Protein AF-A0A5C9DVA0-F1 (afdb_monomer_lite)

pLDDT: mean 72.72, std 10.81, range [42.19, 86.06]

Secondary structure (DSSP, 8-state):
-PPPP--------HHHHHHHHHHTT-TTB-HHHHHHHHT-HHHHHHHHHHHHHHHHHHHHHHHHH---EEEEEEEETTTTEEEEEEEESS--HHHHHHHHHHHHHHHHHHHHHTT--HHHHHHHHHTEEEEEEEPP-

Structure (mmCIF, N/CA/C/O backbone):
data_AF-A0A5C9DVA0-F1
#
_entry.id   AF-A0A5C9DVA0-F1
#
loop_
_atom_site.group_PDB
_atom_site.id
_atom_site.type_symbol
_atom_site.label_atom_id
_atom_site.label_alt_id
_atom_site.label_comp_id
_atom_site.label_asym_id
_atom_site.label_entity_id
_atom_site.label_seq_id
_atom_site.pdbx_PDB_ins_code
_atom_site.Cartn_x
_atom_site.Cartn_y
_atom_site.Cartn_z
_atom_site.occupancy
_atom_site.B_iso_or_equiv
_atom_site.auth_seq_id
_atom_site.auth_comp_id
_atom_site.auth_asym_id
_atom_site.auth_atom_id
_atom_site.pdbx_PDB_model_num
ATOM 1 N N . MET A 1 1 ? -37.052 12.892 21.796 1.00 43.31 1 MET A N 1
ATOM 2 C CA . MET A 1 1 ? -35.646 13.343 21.850 1.00 43.31 1 MET A CA 1
ATOM 3 C C . MET A 1 1 ? -34.791 12.178 21.390 1.00 43.31 1 MET A C 1
ATOM 5 O O . MET A 1 1 ? -34.662 11.221 22.141 1.00 43.31 1 MET A O 1
ATOM 9 N N . HIS A 1 2 ? -34.312 12.195 20.146 1.00 43.16 2 HIS A N 1
ATOM 10 C CA . HIS A 1 2 ? -33.321 11.216 19.702 1.00 43.16 2 HIS A CA 1
ATOM 11 C C . HIS A 1 2 ? -31.979 11.621 20.319 1.00 43.16 2 HIS A C 1
ATOM 13 O O . HIS A 1 2 ? -31.519 12.738 20.091 1.00 43.16 2 HIS A O 1
ATOM 19 N N . ARG A 1 3 ? -31.412 10.757 21.171 1.00 45.38 3 ARG A N 1
ATOM 20 C CA . ARG A 1 3 ? -30.006 10.861 21.569 1.00 45.38 3 ARG A CA 1
ATOM 21 C C . ARG A 1 3 ? -29.194 10.614 20.305 1.00 45.38 3 ARG A C 1
ATOM 23 O O . ARG A 1 3 ? -29.310 9.540 19.726 1.00 45.38 3 ARG A O 1
ATOM 30 N N . PHE A 1 4 ? -28.442 11.615 19.871 1.00 45.81 4 PHE A N 1
ATOM 31 C CA . PHE A 1 4 ? -27.338 11.381 18.957 1.00 45.81 4 PHE A CA 1
ATOM 32 C C . PHE A 1 4 ? -26.302 10.581 19.747 1.00 45.81 4 PHE A C 1
ATOM 34 O O . PHE A 1 4 ? -25.868 11.031 20.807 1.00 45.81 4 PHE A O 1
ATOM 41 N N . GLU A 1 5 ? -26.010 9.361 19.303 1.00 48.84 5 GLU A N 1
ATOM 42 C CA . GLU A 1 5 ? -24.827 8.639 19.764 1.00 48.84 5 GLU A CA 1
ATOM 43 C C . GLU A 1 5 ? -23.612 9.478 19.357 1.00 48.84 5 GLU A C 1
ATOM 45 O O . GLU A 1 5 ? -23.440 9.800 18.180 1.00 48.84 5 GLU A O 1
ATOM 50 N N . GLU A 1 6 ? -22.832 9.918 20.346 1.00 45.88 6 GLU A N 1
ATOM 51 C CA . GLU A 1 6 ? -21.538 10.547 20.107 1.00 45.88 6 GLU A CA 1
ATOM 52 C C . GLU A 1 6 ? -20.664 9.526 19.380 1.00 45.88 6 GLU A C 1
ATOM 54 O O . GLU A 1 6 ? -20.374 8.450 19.903 1.00 45.88 6 GLU A O 1
ATOM 59 N N . VAL A 1 7 ? -20.296 9.845 18.139 1.00 42.19 7 VAL A N 1
ATOM 60 C CA . VAL A 1 7 ? -19.291 9.080 17.404 1.00 42.19 7 VAL A CA 1
ATOM 61 C C . VAL A 1 7 ? -17.990 9.224 18.198 1.00 42.19 7 VAL A C 1
ATOM 63 O O . VAL A 1 7 ? -17.582 10.363 18.432 1.00 42.19 7 VAL A O 1
ATOM 66 N N . PRO A 1 8 ? -17.360 8.128 18.656 1.00 45.03 8 PRO A N 1
ATOM 67 C CA . PRO A 1 8 ? -16.122 8.227 19.412 1.00 45.03 8 PRO A CA 1
ATOM 68 C C . PRO A 1 8 ? -15.069 8.938 18.560 1.00 45.03 8 PRO A C 1
ATOM 70 O O . PRO A 1 8 ? -14.837 8.558 17.409 1.00 45.03 8 PRO A O 1
ATOM 73 N N . GLU A 1 9 ? -14.452 9.982 19.117 1.00 45.19 9 GLU A N 1
ATOM 74 C CA . GLU A 1 9 ? -13.254 10.582 18.537 1.00 45.19 9 GLU A CA 1
ATOM 75 C C . GLU A 1 9 ? -12.194 9.482 18.454 1.00 45.19 9 GLU A C 1
ATOM 77 O O . GLU A 1 9 ? -11.780 8.910 19.462 1.00 45.19 9 GLU A O 1
ATOM 82 N N . VAL A 1 10 ? -11.822 9.109 17.232 1.00 51.94 10 VAL A N 1
ATOM 83 C CA . VAL A 1 10 ? -10.783 8.108 17.012 1.00 51.94 10 VAL A CA 1
ATOM 84 C C . VAL A 1 10 ? -9.457 8.770 17.375 1.00 51.94 10 VAL A C 1
ATOM 86 O O . VAL A 1 10 ? -8.989 9.632 16.634 1.00 51.94 10 VAL A O 1
ATOM 89 N N . GLU A 1 11 ? -8.866 8.398 18.513 1.00 50.25 11 GLU A N 1
ATOM 90 C CA . GLU A 1 11 ? -7.5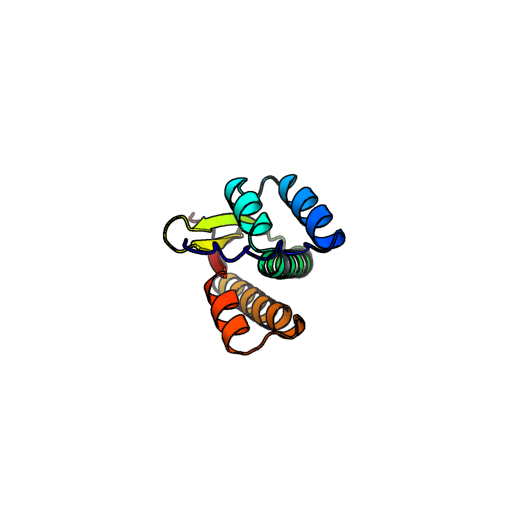03 8.805 18.870 1.00 50.25 11 GLU A CA 1
ATOM 91 C C . GLU A 1 11 ? -6.538 8.264 17.807 1.00 50.25 11 GLU A C 1
ATOM 93 O O . GLU A 1 11 ? -6.254 7.066 17.726 1.00 50.25 11 GLU A O 1
ATOM 98 N N . ILE A 1 12 ? -6.064 9.157 16.942 1.00 56.06 12 ILE A N 1
ATOM 99 C CA . ILE A 1 12 ? -4.965 8.878 16.024 1.00 56.06 12 ILE A CA 1
ATOM 100 C C . ILE A 1 12 ? -3.695 8.962 16.865 1.00 56.06 12 ILE A C 1
ATOM 102 O O . ILE A 1 12 ? -3.420 10.011 17.438 1.00 56.06 12 ILE A O 1
ATOM 106 N N . ALA A 1 13 ? -2.930 7.873 16.960 1.00 63.34 13 ALA A N 1
ATOM 107 C CA . ALA A 1 13 ? -1.629 7.922 17.620 1.00 63.34 13 ALA A CA 1
ATOM 108 C C . ALA A 1 13 ? -0.759 9.007 16.959 1.00 63.34 13 ALA A C 1
ATOM 110 O O . ALA A 1 13 ? -0.690 9.048 15.727 1.00 63.34 13 ALA A O 1
ATOM 111 N N . ASP A 1 14 ? -0.093 9.848 17.757 1.00 63.75 14 ASP A N 1
ATOM 112 C CA . ASP A 1 14 ? 0.689 11.004 17.277 1.00 63.75 14 ASP A CA 1
ATOM 113 C C . ASP A 1 14 ? 1.657 10.622 16.140 1.00 63.75 14 ASP A C 1
ATOM 115 O O . ASP A 1 14 ? 1.715 11.293 15.113 1.00 63.75 14 ASP A O 1
ATOM 119 N N . GLU A 1 15 ? 2.304 9.455 16.238 1.00 64.75 15 GLU A N 1
ATOM 120 C CA . GLU A 1 15 ? 3.210 8.930 15.205 1.00 64.75 15 GLU A CA 1
ATOM 121 C C . GLU A 1 15 ? 2.525 8.691 13.846 1.00 64.75 15 GLU A C 1
ATOM 123 O O . GLU A 1 15 ? 3.131 8.868 12.787 1.00 64.75 15 GLU A O 1
ATOM 128 N N . THR A 1 16 ? 1.251 8.289 13.848 1.00 67.50 16 THR A N 1
ATOM 129 C CA . THR A 1 16 ? 0.469 8.102 12.615 1.00 67.50 16 THR A CA 1
ATOM 130 C C . THR A 1 16 ? 0.069 9.449 12.026 1.00 67.50 16 THR A C 1
ATOM 132 O O . THR A 1 16 ? 0.126 9.611 10.810 1.00 67.50 16 THR A O 1
ATOM 135 N N . SER A 1 17 ? -0.283 10.424 12.870 1.00 70.38 17 SER A N 1
ATOM 136 C CA . SER A 1 17 ? -0.597 11.787 12.429 1.00 70.38 17 SER A CA 1
ATOM 137 C C . SER A 1 17 ? 0.610 12.440 11.756 1.00 70.38 17 SER A C 1
ATOM 139 O O . SER A 1 17 ? 0.508 12.868 10.605 1.00 70.38 17 SER A O 1
ATOM 141 N N . ASP A 1 18 ? 1.771 12.410 12.415 1.00 73.62 18 ASP A N 1
ATOM 142 C CA . ASP A 1 18 ? 3.029 12.939 11.877 1.00 73.62 18 ASP A CA 1
ATOM 143 C C . ASP A 1 18 ? 3.392 12.267 10.546 1.00 73.62 18 ASP A C 1
ATOM 145 O O . ASP A 1 18 ? 3.790 12.924 9.581 1.00 73.62 18 ASP A O 1
ATOM 149 N N . THR A 1 19 ? 3.188 10.950 10.446 1.00 72.12 19 THR A N 1
ATOM 150 C CA . THR A 1 19 ? 3.496 10.221 9.213 1.00 72.12 19 THR A CA 1
ATOM 151 C C . THR A 1 19 ? 2.499 10.524 8.086 1.00 72.12 19 THR A C 1
ATOM 153 O O . THR A 1 19 ? 2.898 10.592 6.925 1.00 72.12 19 THR A O 1
ATOM 156 N N . ILE A 1 20 ? 1.212 10.751 8.379 1.00 75.06 20 ILE A N 1
ATOM 157 C CA . ILE A 1 20 ? 0.234 11.207 7.371 1.00 75.06 20 ILE A CA 1
ATOM 158 C C . ILE A 1 20 ? 0.607 12.606 6.860 1.00 75.06 20 ILE A C 1
ATOM 160 O O . ILE A 1 20 ? 0.479 12.879 5.666 1.00 75.06 20 ILE A O 1
ATOM 164 N N . GLU A 1 21 ? 1.103 13.488 7.728 1.00 75.81 21 GLU A N 1
ATOM 165 C CA . GLU A 1 21 ? 1.619 14.794 7.311 1.00 75.81 21 GLU A CA 1
ATOM 166 C C . GLU A 1 21 ? 2.872 14.680 6.435 1.00 75.81 21 GLU A C 1
ATOM 168 O O . GLU A 1 21 ? 3.047 15.468 5.502 1.00 75.81 21 GLU A O 1
ATOM 173 N N . GLU A 1 22 ? 3.741 13.698 6.688 1.00 74.12 22 GLU A N 1
ATOM 174 C CA . GLU A 1 22 ? 4.849 13.379 5.785 1.00 74.12 22 GLU A CA 1
ATOM 175 C C . GLU A 1 22 ? 4.358 12.852 4.433 1.00 74.12 22 GLU A C 1
ATOM 177 O O . GLU A 1 22 ? 4.830 13.331 3.402 1.00 74.12 22 GLU A O 1
ATOM 182 N N . LEU A 1 23 ? 3.366 11.953 4.412 1.00 73.50 23 LEU A N 1
ATOM 183 C CA . LEU A 1 23 ? 2.733 11.494 3.170 1.00 73.50 23 LEU A CA 1
ATOM 184 C C . LEU A 1 23 ? 2.115 12.655 2.381 1.00 73.50 23 LEU A C 1
ATOM 186 O O . LEU A 1 23 ? 2.192 12.677 1.158 1.00 73.50 23 LEU A O 1
ATOM 190 N N . ALA A 1 24 ? 1.550 13.657 3.059 1.00 73.31 24 ALA A N 1
ATOM 191 C CA . ALA A 1 24 ? 0.981 14.838 2.410 1.00 73.31 24 ALA A CA 1
ATOM 192 C C . ALA A 1 24 ? 2.026 15.722 1.702 1.00 73.31 24 ALA A C 1
ATOM 194 O O . ALA A 1 24 ? 1.656 16.583 0.898 1.00 73.31 24 ALA A O 1
ATOM 195 N N . LYS A 1 25 ? 3.320 15.533 1.994 1.00 77.75 25 LYS A N 1
ATOM 196 C CA . LYS A 1 25 ? 4.429 16.193 1.287 1.00 77.75 25 LYS A CA 1
ATOM 197 C C . LYS A 1 25 ? 4.857 15.420 0.038 1.00 77.75 25 LYS A C 1
ATOM 199 O O . LYS A 1 25 ? 5.582 15.984 -0.782 1.00 77.75 25 LYS A O 1
ATOM 204 N N . ASP A 1 26 ? 4.430 14.168 -0.110 1.00 73.56 26 ASP A N 1
ATOM 205 C CA . ASP A 1 26 ? 4.752 13.335 -1.260 1.00 73.56 26 ASP A CA 1
ATOM 206 C C . ASP A 1 26 ? 3.847 13.690 -2.453 1.00 73.56 26 ASP A C 1
ATOM 208 O O . ASP A 1 26 ? 2.619 13.619 -2.380 1.00 73.56 26 ASP A O 1
ATOM 212 N N . SER A 1 27 ? 4.454 14.079 -3.579 1.00 65.88 27 SER A N 1
ATOM 213 C CA . SER A 1 27 ? 3.734 14.440 -4.808 1.00 65.88 27 SER A CA 1
ATOM 214 C C . SER A 1 27 ? 2.964 13.276 -5.435 1.00 65.88 27 SER A C 1
ATOM 216 O O . SER A 1 27 ? 2.119 13.503 -6.299 1.00 65.88 27 SER A O 1
ATOM 218 N N . HIS A 1 28 ? 3.258 12.048 -5.013 1.00 76.19 28 HIS A N 1
ATOM 219 C CA . HIS A 1 28 ? 2.669 10.814 -5.522 1.00 76.19 28 HIS A CA 1
ATOM 220 C C . HIS A 1 28 ? 1.374 10.421 -4.789 1.00 76.19 28 HIS A C 1
ATOM 222 O O . HIS A 1 28 ? 0.790 9.375 -5.078 1.00 76.19 28 HIS A O 1
ATOM 228 N N . ILE A 1 29 ? 0.901 11.242 -3.843 1.00 79.19 29 ILE A N 1
ATOM 229 C CA . ILE A 1 29 ? -0.311 10.977 -3.060 1.00 79.19 29 ILE A CA 1
ATOM 230 C C . ILE A 1 29 ? 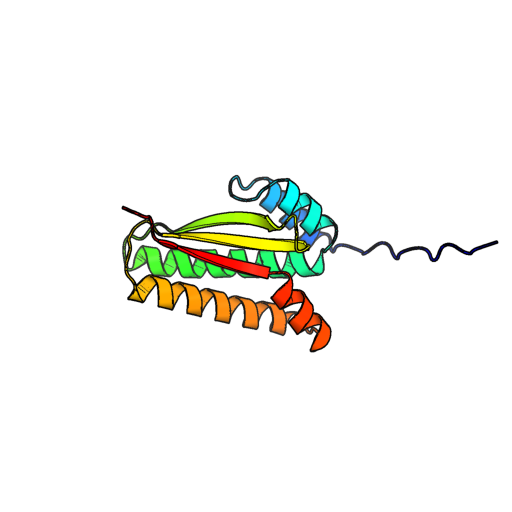-1.317 12.110 -3.257 1.00 79.19 29 ILE A C 1
ATOM 232 O O . ILE A 1 29 ? -1.044 13.277 -2.975 1.00 79.19 29 ILE A O 1
ATOM 236 N N . ALA A 1 30 ? -2.514 11.764 -3.734 1.00 79.56 30 ALA A N 1
ATOM 237 C CA . ALA A 1 30 ? -3.589 12.730 -3.920 1.00 79.56 30 ALA A CA 1
ATOM 238 C C . ALA A 1 30 ? -4.034 13.332 -2.575 1.00 79.56 30 ALA A C 1
ATOM 240 O O . ALA A 1 30 ? -4.145 12.634 -1.563 1.00 79.56 30 ALA A O 1
ATOM 241 N N . LYS A 1 31 ? -4.367 14.628 -2.558 1.00 78.31 31 LYS A N 1
ATOM 242 C CA . LYS A 1 31 ? -4.842 15.315 -1.340 1.00 78.31 31 LYS A CA 1
ATOM 243 C C . LYS A 1 31 ? -6.104 14.666 -0.780 1.00 78.31 31 LYS A C 1
ATOM 245 O O . LYS A 1 31 ? -6.289 14.593 0.431 1.00 78.31 31 LYS A O 1
ATOM 250 N N . GLU A 1 32 ? -6.959 14.182 -1.665 1.00 80.38 32 GLU A N 1
ATOM 251 C CA . GLU A 1 32 ? -8.179 13.462 -1.346 1.00 80.38 32 GLU A CA 1
ATOM 252 C C . GLU A 1 32 ? -7.872 12.117 -0.667 1.00 80.38 32 GLU A C 1
ATOM 254 O O . GLU A 1 32 ? -8.577 11.742 0.270 1.00 80.38 32 GLU A O 1
ATOM 259 N N . ALA A 1 33 ? -6.784 11.433 -1.055 1.00 80.25 33 ALA A N 1
ATOM 260 C CA . ALA A 1 33 ? -6.321 10.227 -0.365 1.00 80.25 33 ALA A CA 1
ATOM 261 C C . ALA A 1 33 ? -5.872 10.560 1.065 1.00 80.25 33 ALA A C 1
ATOM 263 O O . ALA A 1 33 ? -6.276 9.875 2.000 1.00 80.25 33 ALA A O 1
ATOM 264 N N . ILE A 1 34 ? -5.125 11.654 1.267 1.00 80.75 34 ILE A N 1
ATOM 265 C CA . ILE A 1 34 ? -4.728 12.121 2.609 1.00 80.75 34 ILE A CA 1
ATOM 266 C C . ILE A 1 34 ? -5.957 12.401 3.485 1.00 80.75 34 ILE A C 1
ATOM 268 O O . ILE A 1 34 ? -6.030 11.923 4.615 1.00 80.75 34 ILE A O 1
ATOM 272 N N . GLN A 1 35 ? -6.952 13.126 2.967 1.00 81.31 35 GLN A N 1
ATOM 273 C CA . GLN A 1 35 ? -8.183 13.427 3.713 1.00 81.31 35 GLN A CA 1
ATOM 274 C C . GLN A 1 35 ? -8.971 12.168 4.079 1.00 81.31 35 GLN A C 1
ATOM 276 O O . GLN A 1 35 ? -9.570 12.089 5.153 1.00 81.31 35 GLN A O 1
ATOM 281 N N . TYR A 1 36 ? -8.998 11.187 3.182 1.00 82.06 36 TYR A N 1
ATOM 282 C CA . TYR A 1 36 ? -9.633 9.904 3.438 1.00 82.06 36 TYR A CA 1
ATOM 283 C C . TYR A 1 36 ? -8.869 9.111 4.517 1.00 82.06 36 TYR A C 1
ATOM 285 O O . TYR A 1 36 ? -9.482 8.591 5.450 1.00 82.06 36 TYR A O 1
ATOM 293 N N . LEU A 1 37 ? -7.535 9.096 4.458 1.00 81.19 37 LEU A N 1
ATOM 294 C CA . LEU A 1 37 ? -6.663 8.431 5.432 1.00 81.19 37 LEU A CA 1
ATOM 295 C C . LEU A 1 37 ? -6.756 9.036 6.836 1.00 81.19 37 LEU A C 1
ATOM 297 O O . LEU A 1 37 ? -6.779 8.294 7.814 1.00 81.19 37 LEU A O 1
ATOM 301 N N . GLN A 1 38 ? -6.902 10.358 6.947 1.00 81.31 38 GLN A N 1
ATOM 302 C CA . GLN A 1 38 ? -7.134 11.035 8.230 1.00 81.31 38 GLN A CA 1
ATOM 303 C C . GLN A 1 38 ? -8.409 10.545 8.933 1.00 81.31 38 GLN A C 1
ATOM 305 O O . GLN A 1 38 ? -8.465 10.507 10.157 1.00 81.31 38 GLN A O 1
ATOM 310 N N . LYS A 1 39 ? -9.430 10.131 8.171 1.00 81.50 39 LYS A N 1
ATOM 311 C CA . LYS A 1 39 ? -10.679 9.576 8.720 1.00 81.50 39 LYS A CA 1
ATOM 312 C C . LYS A 1 39 ? -10.573 8.088 9.066 1.00 81.50 39 LYS A C 1
ATOM 314 O O . LYS A 1 39 ? -11.462 7.558 9.727 1.00 81.50 39 LYS A O 1
ATOM 319 N N . ARG A 1 40 ? -9.524 7.400 8.601 1.00 77.88 40 ARG A N 1
ATOM 320 C CA . ARG A 1 40 ? -9.298 5.957 8.785 1.00 77.88 40 ARG A CA 1
ATOM 321 C C . ARG A 1 40 ? -7.854 5.702 9.248 1.00 77.88 40 ARG A C 1
ATOM 323 O O . ARG A 1 40 ? -7.061 5.137 8.497 1.00 77.88 40 ARG A O 1
ATOM 330 N N . PRO A 1 41 ? -7.493 6.069 10.490 1.00 75.69 41 PRO A N 1
ATOM 331 C CA . PRO A 1 41 ? -6.102 6.055 10.955 1.00 75.69 41 PRO A CA 1
ATOM 332 C C . PRO A 1 41 ? -5.464 4.661 10.973 1.00 75.69 41 PRO A C 1
ATOM 334 O O . PRO A 1 41 ? -4.286 4.528 10.659 1.00 75.69 41 PRO A O 1
ATOM 337 N N . LYS A 1 42 ? -6.235 3.600 11.252 1.00 77.00 42 LYS A N 1
ATOM 338 C CA . LYS A 1 42 ? -5.740 2.216 11.136 1.00 77.00 42 LYS A CA 1
ATOM 339 C C . LYS A 1 42 ? -5.349 1.861 9.699 1.00 77.00 42 LYS A C 1
ATOM 341 O O . LYS A 1 42 ? -4.281 1.307 9.461 1.00 77.00 42 LYS A O 1
ATOM 346 N N . LEU A 1 43 ? -6.199 2.219 8.735 1.00 79.44 43 LEU A N 1
ATOM 347 C CA . LEU A 1 43 ? -5.925 2.014 7.313 1.00 79.44 43 LEU A CA 1
ATOM 348 C C . LEU A 1 43 ? -4.714 2.842 6.865 1.00 79.44 43 LEU A C 1
ATOM 350 O O . LEU A 1 43 ? -3.901 2.365 6.080 1.00 79.44 43 LEU A O 1
ATOM 354 N N . ALA A 1 44 ? -4.557 4.050 7.412 1.00 79.94 44 ALA A N 1
ATOM 355 C CA . ALA A 1 44 ? -3.375 4.871 7.189 1.00 79.94 44 ALA A CA 1
ATOM 356 C C . ALA A 1 44 ? -2.100 4.208 7.701 1.00 79.94 44 ALA A C 1
ATOM 358 O O . ALA A 1 44 ? -1.143 4.109 6.940 1.00 79.94 44 ALA A O 1
ATOM 359 N N . ALA A 1 45 ? -2.094 3.692 8.931 1.00 80.19 45 ALA A N 1
ATOM 360 C CA . ALA A 1 45 ? -0.943 2.979 9.480 1.00 80.19 45 ALA A CA 1
ATOM 361 C C . ALA A 1 45 ? -0.534 1.779 8.600 1.00 80.19 45 ALA A C 1
ATOM 363 O O . ALA A 1 45 ? 0.647 1.601 8.301 1.00 80.19 45 ALA A O 1
ATOM 364 N N . ILE A 1 46 ? -1.514 1.012 8.112 1.00 82.75 46 ILE A N 1
ATOM 365 C CA . ILE A 1 46 ? -1.297 -0.125 7.203 1.00 82.75 46 ILE A CA 1
ATOM 366 C C . ILE A 1 46 ? -0.719 0.328 5.865 1.00 82.75 46 ILE A C 1
ATOM 368 O O . ILE A 1 46 ? 0.276 -0.227 5.400 1.00 82.75 46 ILE A O 1
ATOM 372 N N . LEU A 1 47 ? -1.315 1.345 5.242 1.00 81.88 47 LEU A N 1
ATOM 373 C CA . LEU A 1 47 ? -0.827 1.874 3.973 1.00 81.88 47 LEU A CA 1
ATOM 374 C C . LEU A 1 47 ? 0.604 2.405 4.113 1.00 81.88 47 LEU A C 1
ATOM 376 O O . LEU A 1 47 ? 1.448 2.124 3.268 1.00 81.88 47 LEU A O 1
ATOM 380 N N . ILE A 1 48 ? 0.891 3.138 5.187 1.00 80.50 48 ILE A N 1
ATOM 381 C CA . ILE A 1 48 ? 2.217 3.685 5.483 1.00 80.50 48 ILE A CA 1
ATOM 382 C C . ILE A 1 48 ? 3.259 2.570 5.576 1.00 80.50 48 ILE A C 1
ATOM 384 O O . ILE A 1 48 ? 4.317 2.669 4.950 1.00 80.50 48 ILE A O 1
ATOM 388 N N . ASP A 1 49 ? 2.989 1.517 6.350 1.00 84.00 49 ASP A N 1
ATOM 389 C CA . ASP A 1 49 ? 3.940 0.413 6.503 1.00 84.00 49 ASP A CA 1
ATOM 390 C C . ASP A 1 49 ? 4.120 -0.345 5.178 1.00 84.00 49 ASP A C 1
ATOM 392 O O . ASP A 1 49 ? 5.249 -0.628 4.767 1.00 84.00 49 ASP A O 1
ATOM 396 N N . LEU A 1 50 ? 3.030 -0.557 4.429 1.00 84.19 50 LEU A N 1
ATOM 397 C CA . LEU A 1 50 ? 3.101 -1.127 3.086 1.00 84.19 50 LEU A CA 1
ATOM 398 C C . LEU A 1 50 ? 4.007 -0.303 2.164 1.00 84.19 50 LEU A C 1
ATOM 400 O O . LEU A 1 50 ? 4.869 -0.879 1.503 1.00 84.19 50 LEU A O 1
ATOM 404 N N . LEU A 1 51 ? 3.850 1.023 2.121 1.00 79.19 51 LEU A N 1
ATOM 405 C CA . LEU A 1 51 ? 4.661 1.902 1.273 1.00 79.19 51 LEU A CA 1
ATOM 406 C C . LEU A 1 51 ? 6.135 1.882 1.681 1.00 79.19 51 LEU A C 1
ATOM 408 O O . LEU A 1 51 ? 7.004 1.759 0.817 1.00 79.19 51 LEU A O 1
ATOM 412 N N . LYS A 1 52 ? 6.431 1.924 2.987 1.00 82.00 52 LYS A N 1
ATOM 413 C CA . LYS A 1 52 ? 7.806 1.840 3.507 1.00 82.00 52 LYS A CA 1
ATOM 414 C C . LYS A 1 52 ? 8.481 0.527 3.104 1.00 82.00 52 LYS A C 1
ATOM 416 O O . LYS A 1 52 ? 9.641 0.536 2.687 1.00 82.00 52 LYS A O 1
ATOM 421 N N . ARG A 1 53 ? 7.777 -0.605 3.209 1.00 85.38 53 ARG A N 1
ATOM 422 C CA . ARG A 1 53 ? 8.308 -1.918 2.798 1.00 85.38 53 ARG A CA 1
ATOM 423 C C . ARG A 1 53 ? 8.435 -2.025 1.284 1.00 85.38 53 ARG A C 1
ATOM 425 O O . ARG A 1 53 ? 9.470 -2.466 0.794 1.00 85.38 53 ARG A O 1
ATOM 432 N N . LEU A 1 54 ? 7.436 -1.553 0.545 1.00 79.88 54 LEU A N 1
ATOM 433 C CA . LEU A 1 54 ? 7.453 -1.557 -0.912 1.00 79.88 54 LEU A CA 1
ATOM 434 C C . LEU A 1 54 ? 8.615 -0.724 -1.464 1.00 79.88 54 LEU A C 1
ATOM 436 O O . LEU A 1 54 ? 9.302 -1.172 -2.375 1.00 79.88 54 LEU A O 1
ATOM 440 N N . GLN A 1 55 ? 8.891 0.445 -0.883 1.00 77.44 55 GLN A N 1
ATOM 441 C CA . GLN A 1 55 ? 10.027 1.280 -1.268 1.00 77.44 55 GLN A CA 1
ATOM 442 C C . GLN A 1 55 ? 11.367 0.552 -1.077 1.00 77.44 55 GLN A C 1
ATOM 444 O O . GLN A 1 55 ? 12.245 0.662 -1.933 1.00 77.44 55 GLN A O 1
ATOM 449 N N . ARG A 1 56 ? 11.523 -0.221 0.007 1.00 82.88 56 ARG A N 1
ATOM 450 C CA . ARG A 1 56 ? 12.722 -1.045 0.241 1.00 82.88 56 ARG A CA 1
ATOM 451 C C . ARG A 1 56 ? 12.851 -2.160 -0.794 1.00 82.88 56 ARG A C 1
ATOM 453 O O . ARG A 1 56 ? 13.913 -2.303 -1.387 1.00 82.88 56 ARG A O 1
ATOM 460 N N . GLU A 1 57 ? 11.776 -2.900 -1.056 1.00 80.12 57 GLU A N 1
ATOM 461 C CA . GLU A 1 57 ? 11.771 -3.961 -2.075 1.00 80.12 57 GLU A CA 1
ATOM 462 C C . GLU A 1 57 ? 12.077 -3.407 -3.474 1.00 80.12 57 GLU A C 1
ATOM 464 O O . GLU A 1 57 ? 12.876 -3.969 -4.219 1.00 80.12 57 GLU A O 1
ATOM 469 N N . ILE A 1 58 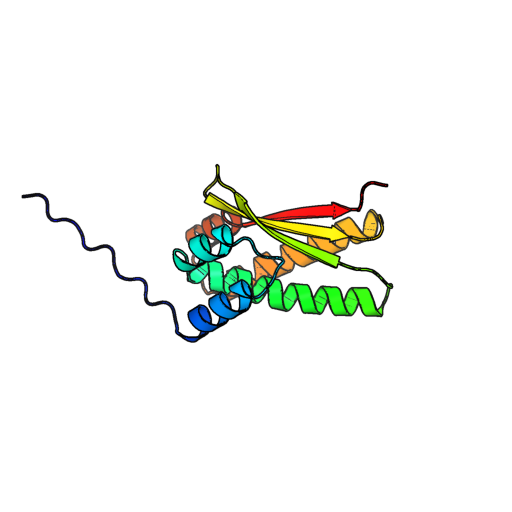? 11.504 -2.251 -3.818 1.00 73.00 58 ILE A N 1
ATOM 470 C CA . ILE A 1 58 ? 11.792 -1.544 -5.069 1.00 73.00 58 ILE A CA 1
ATOM 471 C C . ILE A 1 58 ? 13.267 -1.142 -5.149 1.00 73.00 58 ILE A C 1
ATOM 473 O O . ILE A 1 58 ? 13.875 -1.298 -6.206 1.00 73.00 58 ILE A O 1
ATOM 477 N N . GLN A 1 59 ? 13.857 -0.620 -4.069 1.00 74.06 59 GLN A N 1
ATOM 478 C CA . GLN A 1 59 ? 15.281 -0.267 -4.047 1.00 74.06 59 GLN A CA 1
ATOM 479 C C . GLN A 1 59 ? 16.158 -1.486 -4.323 1.00 74.06 59 GLN A C 1
ATOM 481 O O . GLN A 1 59 ? 17.029 -1.410 -5.188 1.00 74.06 59 GLN A O 1
ATOM 486 N N . VAL A 1 60 ? 15.868 -2.614 -3.670 1.00 78.38 60 VAL A N 1
ATOM 487 C CA . VAL A 1 60 ? 16.559 -3.885 -3.914 1.00 78.38 60 VAL A CA 1
ATOM 488 C C . VAL A 1 60 ? 16.432 -4.270 -5.391 1.00 78.38 60 VAL A C 1
ATOM 490 O O . VAL A 1 60 ? 17.437 -4.476 -6.064 1.00 78.38 60 VAL A O 1
ATOM 493 N N . LEU A 1 61 ? 15.221 -4.280 -5.954 1.00 68.00 61 LEU A N 1
ATOM 494 C CA . LEU A 1 61 ? 15.007 -4.597 -7.372 1.00 68.00 61 LEU A CA 1
ATOM 495 C C . LEU A 1 61 ? 15.752 -3.634 -8.320 1.00 68.00 61 LEU A C 1
ATOM 497 O O . LEU A 1 61 ? 16.330 -4.068 -9.322 1.00 68.00 61 LEU A O 1
ATOM 501 N N . ASN A 1 62 ? 15.793 -2.338 -8.006 1.00 67.31 62 ASN A N 1
ATOM 502 C CA . ASN A 1 62 ? 16.490 -1.332 -8.810 1.00 67.31 62 ASN A CA 1
ATOM 503 C C . ASN A 1 62 ? 18.009 -1.537 -8.809 1.00 67.31 62 ASN A C 1
ATOM 505 O O . ASN A 1 62 ? 18.623 -1.414 -9.873 1.00 67.31 62 ASN A O 1
ATOM 509 N N . GLU A 1 63 ? 18.600 -1.892 -7.663 1.00 68.25 63 GLU A N 1
ATOM 510 C CA . GLU A 1 63 ? 20.028 -2.224 -7.547 1.00 68.25 63 GLU A CA 1
ATOM 511 C C . GLU A 1 63 ? 20.418 -3.393 -8.457 1.00 68.25 63 GLU A C 1
ATOM 513 O O . GLU A 1 63 ? 21.490 -3.378 -9.063 1.00 68.25 63 GLU A O 1
ATOM 518 N N . TYR A 1 64 ? 19.529 -4.376 -8.616 1.00 60.91 64 TYR A N 1
ATOM 519 C CA . TYR A 1 64 ? 19.801 -5.548 -9.446 1.00 60.91 64 TYR A CA 1
ATOM 520 C C . TYR A 1 64 ? 19.510 -5.350 -10.933 1.00 60.91 64 TYR A C 1
ATOM 522 O O . TYR A 1 64 ? 20.001 -6.135 -11.746 1.00 60.91 64 TYR A O 1
ATOM 530 N N . SER A 1 65 ? 18.695 -4.360 -11.322 1.00 61.06 65 SER A N 1
ATOM 531 C CA . SER A 1 65 ? 18.118 -4.406 -12.670 1.00 61.06 65 SER A CA 1
ATOM 532 C C . SER A 1 65 ? 17.756 -3.083 -13.363 1.00 61.06 65 SER A C 1
ATOM 534 O O . SER A 1 65 ? 17.168 -3.107 -14.446 1.00 61.06 65 SER A O 1
ATOM 536 N N . HIS A 1 66 ? 18.210 -1.933 -12.844 1.00 66.75 66 HIS A N 1
ATOM 537 C CA . HIS A 1 66 ? 18.021 -0.606 -13.468 1.00 66.75 66 HIS A CA 1
ATOM 538 C C . HIS A 1 66 ? 16.552 -0.280 -13.812 1.00 66.75 66 HIS A C 1
ATOM 540 O O . HIS A 1 66 ? 16.267 0.401 -14.806 1.00 66.75 66 HIS A O 1
ATOM 546 N N . TYR A 1 67 ? 15.611 -0.786 -13.017 1.00 64.00 67 TYR A N 1
ATOM 547 C CA . TYR A 1 67 ? 14.211 -0.403 -13.132 1.00 64.00 67 TYR A CA 1
ATOM 548 C C . TYR A 1 67 ? 13.973 0.949 -12.454 1.00 64.00 67 TYR A C 1
ATOM 550 O O . TYR A 1 67 ? 14.764 1.423 -11.639 1.00 64.00 67 TYR A O 1
ATOM 558 N N . HIS A 1 68 ? 12.900 1.610 -12.863 1.00 64.94 68 HIS A N 1
ATOM 559 C CA . HIS A 1 68 ? 12.337 2.735 -12.142 1.00 64.94 68 HIS A CA 1
ATOM 560 C C . HIS A 1 68 ? 10.883 2.379 -11.882 1.00 64.94 68 HIS A C 1
ATOM 562 O O . HIS A 1 68 ? 10.141 2.072 -12.822 1.00 64.94 68 HIS A O 1
ATOM 568 N N . VAL A 1 69 ? 10.541 2.340 -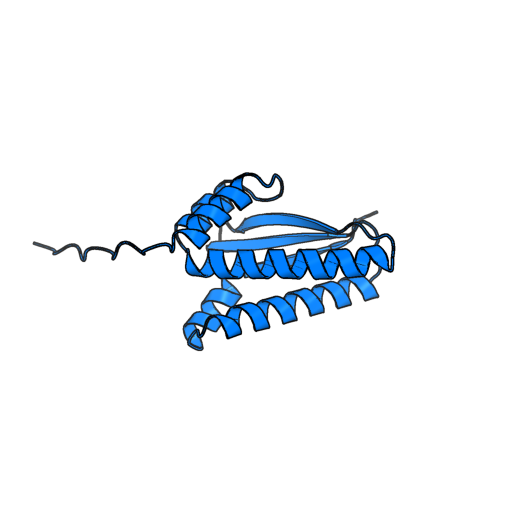10.600 1.00 66.31 69 VAL A N 1
ATOM 569 C CA . VAL A 1 69 ? 9.195 2.068 -10.125 1.00 66.31 69 VAL A CA 1
ATOM 570 C C . VAL A 1 69 ? 8.681 3.366 -9.543 1.00 66.31 69 VAL A C 1
ATOM 572 O O . VAL A 1 69 ? 9.253 3.880 -8.583 1.00 66.31 69 VAL A O 1
ATOM 575 N N . ASP A 1 70 ? 7.639 3.884 -10.166 1.00 72.75 70 ASP A N 1
ATOM 576 C CA . ASP A 1 70 ? 6.900 5.040 -9.686 1.00 72.75 70 ASP A CA 1
ATOM 577 C C . ASP A 1 70 ? 5.544 4.563 -9.152 1.00 72.75 70 ASP A C 1
ATOM 579 O O . ASP A 1 70 ? 5.082 3.474 -9.510 1.00 72.75 70 ASP A O 1
ATOM 583 N N . TYR A 1 71 ? 4.899 5.329 -8.282 1.00 76.50 71 TYR A N 1
ATOM 584 C CA . TYR A 1 71 ? 3.568 4.990 -7.795 1.00 76.50 71 TYR A CA 1
ATOM 585 C C . TYR A 1 71 ? 2.677 6.222 -7.664 1.00 76.50 71 TYR A C 1
ATOM 587 O O . TYR A 1 71 ? 3.141 7.350 -7.650 1.00 76.50 71 TYR A O 1
ATOM 595 N N . LEU A 1 72 ? 1.368 6.003 -7.631 1.00 80.06 72 LEU A N 1
ATOM 596 C CA . LEU A 1 72 ? 0.352 7.030 -7.458 1.00 80.06 72 LEU A CA 1
ATOM 597 C C . LEU A 1 72 ? -0.744 6.474 -6.559 1.00 80.06 72 LEU A C 1
ATOM 599 O O . LEU A 1 72 ? -1.257 5.385 -6.815 1.00 80.06 72 LEU A O 1
ATOM 603 N N . ILE A 1 73 ? -1.100 7.221 -5.521 1.00 81.06 73 ILE A N 1
ATOM 604 C CA . ILE A 1 73 ? -2.135 6.837 -4.565 1.00 81.06 73 ILE A CA 1
ATOM 605 C C . ILE A 1 73 ? -3.317 7.781 -4.706 1.00 81.06 73 ILE A C 1
ATOM 607 O O . ILE A 1 73 ? -3.193 8.988 -4.494 1.00 81.06 73 ILE A O 1
ATOM 611 N N . GLU A 1 74 ? -4.470 7.216 -5.040 1.00 82.25 74 GLU A N 1
ATOM 612 C CA . GLU A 1 74 ? -5.708 7.957 -5.264 1.00 82.25 74 GLU A CA 1
ATOM 613 C C . GLU A 1 74 ? -6.861 7.265 -4.539 1.00 82.25 74 GLU A C 1
ATOM 615 O O . GLU A 1 74 ? -6.885 6.034 -4.470 1.00 82.25 74 GLU A O 1
ATOM 620 N N . PRO A 1 75 ? -7.828 8.018 -3.994 1.00 79.75 75 PRO A N 1
ATOM 621 C CA . PRO A 1 75 ? -9.053 7.407 -3.517 1.00 79.75 75 PRO A CA 1
ATOM 622 C C . PRO A 1 75 ? -9.900 6.960 -4.712 1.00 79.75 75 PRO A C 1
ATOM 624 O O . PRO A 1 75 ? -10.020 7.679 -5.708 1.00 79.75 75 PRO A O 1
ATOM 627 N N . ASP A 1 76 ? -10.531 5.799 -4.592 1.00 80.12 76 ASP A N 1
ATOM 628 C CA . ASP A 1 76 ? -11.649 5.440 -5.448 1.00 80.12 76 ASP A CA 1
ATOM 629 C C . ASP A 1 76 ? -12.900 6.169 -4.942 1.00 80.12 76 ASP A C 1
ATOM 631 O O . ASP A 1 76 ? -13.421 5.895 -3.855 1.00 80.12 76 ASP A O 1
ATOM 635 N N . SER A 1 77 ? -13.359 7.139 -5.732 1.00 65.25 77 SER A N 1
ATOM 636 C CA . SER A 1 77 ? -14.526 7.960 -5.415 1.00 65.25 77 SER A CA 1
ATOM 637 C C . SER A 1 77 ? -15.848 7.187 -5.414 1.00 65.25 77 SER A C 1
ATOM 639 O O . SER A 1 77 ? -16.827 7.697 -4.873 1.00 65.25 77 SER A O 1
ATOM 641 N N . GLU A 1 78 ? -15.902 6.001 -6.024 1.00 70.94 78 GLU A N 1
ATOM 642 C CA . GLU A 1 78 ? -17.113 5.182 -6.130 1.00 70.94 78 GLU A CA 1
ATOM 643 C C . GLU A 1 78 ? -17.174 4.091 -5.051 1.00 70.94 78 GLU A C 1
ATOM 645 O O . GLU A 1 78 ? -18.267 3.753 -4.592 1.00 70.94 78 GLU A O 1
ATOM 650 N N . CYS A 1 79 ? -16.020 3.572 -4.621 1.00 62.03 79 CYS A N 1
ATOM 651 C CA . CYS A 1 79 ? -15.944 2.378 -3.769 1.00 62.03 79 CYS A CA 1
ATOM 652 C C . CYS A 1 79 ? -15.434 2.616 -2.337 1.00 62.03 79 CYS A C 1
ATOM 654 O O . CYS A 1 79 ? -15.335 1.663 -1.572 1.00 62.03 79 CYS A O 1
ATOM 656 N N . GLU A 1 80 ? -15.148 3.861 -1.937 1.00 69.94 80 GLU A N 1
ATOM 657 C CA . GLU A 1 80 ? -14.481 4.158 -0.656 1.00 69.94 80 GLU A CA 1
ATOM 658 C C . GLU A 1 80 ? -13.176 3.358 -0.476 1.00 69.94 80 GLU A C 1
ATOM 660 O O . GLU A 1 80 ? -12.866 2.904 0.626 1.00 69.94 80 GLU A O 1
ATOM 665 N N . GLU A 1 81 ? -12.407 3.177 -1.548 1.00 80.25 81 GLU A N 1
ATOM 666 C CA . GLU A 1 81 ? -11.140 2.440 -1.541 1.00 80.25 81 GLU A CA 1
ATOM 667 C C . GLU A 1 81 ? -9.956 3.398 -1.708 1.00 80.25 81 GLU A C 1
ATOM 669 O O . GLU A 1 81 ? -10.107 4.536 -2.153 1.00 80.25 81 GLU A O 1
ATOM 674 N N . ILE A 1 82 ? -8.753 2.937 -1.379 1.00 81.06 82 ILE A N 1
ATOM 675 C CA . ILE A 1 82 ? -7.508 3.560 -1.830 1.00 81.06 82 ILE A CA 1
ATOM 676 C C . ILE A 1 82 ? -6.900 2.681 -2.903 1.00 81.06 82 ILE A C 1
ATOM 678 O O . ILE A 1 82 ? -6.638 1.502 -2.670 1.00 81.06 82 ILE A O 1
ATOM 682 N N . ILE A 1 83 ? -6.613 3.274 -4.056 1.00 80.81 83 ILE A N 1
ATOM 683 C CA . ILE A 1 83 ? -5.931 2.608 -5.154 1.00 80.81 83 ILE A CA 1
ATOM 684 C C . ILE A 1 83 ? -4.466 3.027 -5.165 1.00 80.81 83 ILE A C 1
ATOM 686 O O . ILE A 1 83 ? -4.140 4.201 -5.330 1.00 80.81 83 ILE A O 1
ATOM 690 N N . ILE A 1 84 ? -3.579 2.039 -5.070 1.00 81.25 84 ILE A N 1
ATOM 691 C CA . ILE A 1 84 ? -2.141 2.192 -5.288 1.00 81.25 84 ILE A CA 1
ATOM 692 C C . ILE A 1 84 ? -1.839 1.768 -6.725 1.00 81.25 84 ILE A C 1
ATOM 694 O O . ILE A 1 84 ? -1.864 0.581 -7.067 1.00 81.25 84 ILE A O 1
ATOM 698 N N . LYS A 1 85 ? -1.565 2.744 -7.584 1.00 79.88 85 LYS A N 1
ATOM 699 C CA . LYS A 1 85 ? -1.113 2.534 -8.960 1.00 79.88 85 LYS A CA 1
ATOM 700 C C . LYS A 1 85 ? 0.404 2.489 -8.972 1.00 79.88 85 LYS A C 1
ATOM 702 O O . LYS A 1 85 ? 1.031 3.394 -8.450 1.00 79.88 85 LYS A O 1
ATOM 707 N N . ILE A 1 86 ? 0.995 1.462 -9.562 1.00 78.31 86 ILE A N 1
ATOM 708 C CA . ILE A 1 86 ? 2.450 1.290 -9.633 1.00 78.31 86 ILE A CA 1
ATOM 709 C C . ILE A 1 86 ? 2.850 1.230 -11.098 1.00 78.31 86 ILE A C 1
ATOM 711 O O . ILE A 1 86 ? 2.304 0.418 -11.844 1.00 78.31 86 ILE A O 1
ATOM 715 N N . TYR A 1 87 ? 3.788 2.079 -11.498 1.00 77.25 87 TYR A N 1
ATOM 716 C CA . TYR A 1 87 ? 4.257 2.248 -12.865 1.00 77.25 87 TYR A CA 1
ATOM 717 C C . TYR A 1 87 ? 5.682 1.735 -13.005 1.00 77.25 87 TYR A C 1
ATOM 719 O O . TYR A 1 87 ? 6.563 2.072 -12.216 1.00 77.25 87 TYR A O 1
ATOM 727 N N . LEU A 1 88 ? 5.908 0.929 -14.038 1.00 74.56 88 LEU A N 1
ATOM 728 C CA . LEU A 1 88 ? 7.201 0.312 -14.317 1.00 74.56 88 LEU A CA 1
ATOM 729 C C . LEU A 1 88 ? 7.752 0.836 -15.644 1.00 74.56 88 LEU A C 1
ATOM 731 O O . LEU A 1 88 ? 7.075 0.767 -16.670 1.00 74.56 88 LEU A O 1
ATOM 735 N N . ASN A 1 89 ? 8.995 1.328 -15.635 1.00 70.00 89 ASN A N 1
ATOM 736 C CA . ASN A 1 89 ? 9.642 1.937 -16.807 1.00 70.00 89 ASN A CA 1
ATOM 737 C C . ASN A 1 89 ? 10.003 0.961 -17.947 1.00 70.00 89 ASN A C 1
ATOM 739 O O . ASN A 1 89 ? 10.406 1.405 -19.022 1.00 70.00 89 ASN A O 1
ATOM 743 N N . LYS A 1 90 ? 9.906 -0.355 -17.725 1.00 64.75 90 LYS A N 1
ATOM 744 C CA . LYS A 1 90 ? 10.116 -1.397 -18.739 1.00 64.75 90 LYS A CA 1
ATOM 745 C C . LYS A 1 90 ? 9.101 -2.515 -18.559 1.00 64.75 90 LYS A C 1
ATOM 747 O O . LYS A 1 90 ? 8.915 -3.014 -17.451 1.00 64.75 90 LYS A O 1
ATOM 752 N N . GLU A 1 91 ? 8.514 -2.970 -19.661 1.00 59.75 91 GLU A N 1
ATOM 753 C CA . GLU A 1 91 ? 7.692 -4.175 -19.655 1.00 59.75 91 GLU A CA 1
ATOM 754 C C . GLU A 1 91 ? 8.572 -5.425 -19.596 1.00 59.75 91 GLU A C 1
ATOM 756 O O . GLU A 1 91 ? 9.213 -5.824 -20.567 1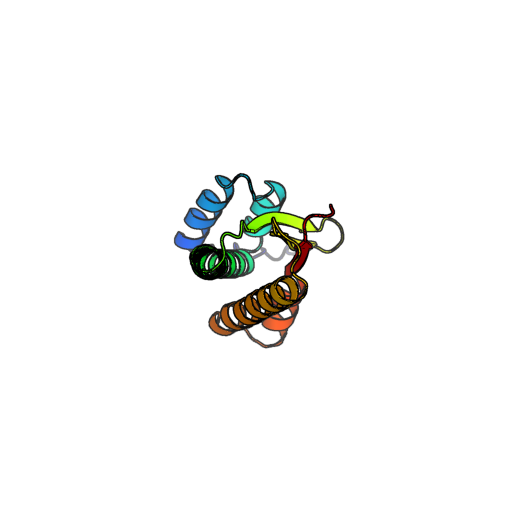.00 59.75 91 GLU A O 1
ATOM 761 N N . SER A 1 92 ? 8.567 -6.086 -18.443 1.00 63.22 92 SER A N 1
ATOM 762 C CA . SER A 1 92 ? 8.897 -7.502 -18.356 1.00 63.22 92 SER A CA 1
ATOM 763 C C . SER A 1 92 ? 7.715 -8.198 -17.704 1.00 63.22 92 SER A C 1
ATOM 765 O O . SER A 1 92 ? 7.458 -8.017 -16.518 1.00 63.22 92 SER A O 1
ATOM 767 N N . ASN A 1 93 ? 6.974 -8.998 -18.475 1.00 63.75 93 ASN A N 1
ATOM 768 C CA . ASN A 1 93 ? 5.806 -9.725 -17.963 1.00 63.75 93 ASN A CA 1
ATOM 769 C C . ASN A 1 93 ? 6.143 -10.596 -16.740 1.00 63.75 93 ASN A C 1
ATOM 771 O O . ASN A 1 93 ? 5.307 -10.741 -15.852 1.00 63.75 93 ASN A O 1
ATOM 775 N N . GLY A 1 94 ? 7.369 -11.130 -16.666 1.00 67.38 94 GLY A N 1
ATOM 776 C CA . GLY A 1 94 ? 7.855 -11.851 -15.487 1.00 67.38 94 GLY A CA 1
ATOM 777 C C . GLY A 1 94 ? 8.006 -10.940 -14.266 1.00 67.38 94 GLY A C 1
ATOM 778 O O . GLY A 1 94 ? 7.501 -11.266 -13.195 1.00 67.38 94 GLY A O 1
ATOM 779 N N . LEU A 1 95 ? 8.606 -9.763 -14.453 1.00 69.69 95 LEU A N 1
ATOM 780 C CA . LEU A 1 95 ? 8.795 -8.768 -13.396 1.00 69.69 95 LEU A CA 1
ATOM 781 C C . LEU A 1 95 ? 7.465 -8.181 -12.907 1.00 69.69 95 LEU A C 1
ATOM 783 O O . LEU A 1 95 ? 7.260 -8.042 -11.707 1.00 69.69 95 LEU A O 1
ATOM 787 N N . ASN A 1 96 ? 6.534 -7.890 -13.819 1.00 70.19 96 ASN A N 1
ATOM 788 C CA . ASN A 1 96 ? 5.193 -7.412 -13.474 1.00 70.19 96 ASN A CA 1
ATOM 789 C C . ASN A 1 96 ? 4.488 -8.399 -12.533 1.00 70.19 96 ASN A C 1
ATOM 791 O O . ASN A 1 96 ? 3.815 -7.990 -11.588 1.00 70.19 96 ASN A O 1
ATOM 795 N N . LEU A 1 97 ? 4.638 -9.702 -12.793 1.00 74.94 97 LEU A N 1
ATOM 796 C CA . LEU A 1 97 ? 4.047 -10.754 -11.971 1.00 74.94 97 LEU A CA 1
ATOM 797 C C . LEU A 1 97 ? 4.728 -10.860 -10.602 1.00 74.94 97 LEU A C 1
ATOM 799 O O . LEU A 1 97 ? 4.050 -11.040 -9.591 1.00 74.94 97 LEU A O 1
ATOM 803 N N . GLU A 1 98 ? 6.054 -10.748 -10.577 1.00 78.31 98 GLU A N 1
ATOM 804 C CA . GLU A 1 98 ? 6.857 -10.809 -9.359 1.00 78.31 98 GLU A CA 1
ATOM 805 C C . GLU A 1 98 ? 6.563 -9.622 -8.440 1.00 78.31 98 GLU A C 1
ATOM 807 O O . GLU A 1 98 ? 6.213 -9.832 -7.285 1.00 78.31 98 GLU A O 1
ATOM 812 N N . ILE A 1 99 ? 6.534 -8.400 -8.977 1.00 76.50 99 ILE A N 1
ATOM 813 C CA . ILE A 1 99 ? 6.163 -7.188 -8.238 1.00 76.50 99 ILE A CA 1
ATOM 814 C C . ILE A 1 99 ? 4.739 -7.302 -7.687 1.00 76.50 99 ILE A C 1
ATOM 816 O O . ILE A 1 99 ? 4.525 -7.085 -6.496 1.00 76.50 99 ILE A O 1
ATOM 820 N N . ARG A 1 100 ? 3.762 -7.720 -8.508 1.00 76.94 100 ARG A N 1
ATOM 821 C CA . ARG A 1 100 ? 2.380 -7.959 -8.046 1.00 76.94 100 ARG A CA 1
ATOM 822 C C . ARG A 1 100 ? 2.328 -8.955 -6.886 1.00 76.94 100 ARG A C 1
ATOM 824 O O . ARG A 1 100 ? 1.589 -8.733 -5.927 1.00 76.94 100 ARG A O 1
ATOM 831 N N . ARG A 1 101 ? 3.103 -10.042 -6.961 1.00 82.62 101 ARG A N 1
ATOM 832 C CA . ARG A 1 101 ? 3.184 -11.049 -5.895 1.00 82.62 101 ARG A CA 1
ATOM 833 C C . ARG A 1 101 ? 3.822 -10.469 -4.634 1.00 82.62 101 ARG A C 1
ATOM 835 O O . ARG A 1 101 ? 3.261 -10.659 -3.561 1.00 82.62 101 ARG A O 1
ATOM 842 N N . THR A 1 102 ? 4.931 -9.744 -4.762 1.00 82.75 102 THR A N 1
ATOM 843 C CA . THR A 1 102 ? 5.612 -9.092 -3.637 1.00 82.75 102 THR A CA 1
ATOM 844 C C . THR A 1 102 ? 4.676 -8.126 -2.921 1.00 82.75 102 THR A C 1
ATOM 846 O O . THR A 1 102 ? 4.494 -8.256 -1.716 1.00 82.75 102 THR A O 1
ATOM 849 N N . ILE A 1 103 ? 3.988 -7.237 -3.644 1.00 80.56 103 ILE A N 1
ATOM 850 C CA . ILE A 1 103 ? 3.047 -6.291 -3.025 1.00 80.56 103 ILE A CA 1
ATOM 851 C C . ILE A 1 103 ? 1.895 -7.034 -2.341 1.00 80.56 103 ILE A C 1
ATOM 853 O O . ILE A 1 103 ? 1.537 -6.706 -1.215 1.00 80.56 103 ILE A O 1
ATOM 857 N N . SER A 1 104 ? 1.314 -8.052 -2.988 1.00 82.00 104 SER A N 1
ATOM 858 C CA . SER A 1 104 ? 0.216 -8.820 -2.389 1.00 82.00 104 SER A CA 1
ATOM 859 C C . SER A 1 104 ? 0.642 -9.555 -1.114 1.00 82.00 104 SER A C 1
ATOM 861 O O . SER A 1 104 ? -0.169 -9.691 -0.191 1.00 82.00 104 SER A O 1
ATOM 863 N N . ASN A 1 105 ? 1.878 -10.054 -1.066 1.00 85.88 105 ASN A N 1
ATOM 864 C CA . ASN A 1 105 ? 2.437 -10.698 0.118 1.00 85.88 105 ASN A CA 1
ATOM 865 C C . ASN A 1 105 ? 2.667 -9.669 1.225 1.00 85.88 105 ASN A C 1
ATOM 867 O O . ASN A 1 105 ? 2.148 -9.860 2.321 1.00 85.88 105 ASN A O 1
ATOM 871 N N . LEU A 1 106 ? 3.325 -8.549 0.910 1.00 85.06 106 LEU A N 1
ATOM 872 C CA . LEU A 1 106 ? 3.550 -7.454 1.854 1.00 85.06 106 LEU A CA 1
ATOM 873 C C . LEU A 1 106 ? 2.239 -6.923 2.436 1.00 85.06 106 LEU A C 1
ATOM 875 O O . LEU A 1 106 ? 2.132 -6.776 3.645 1.00 85.06 106 LEU A O 1
ATOM 879 N N . LEU A 1 107 ? 1.214 -6.696 1.608 1.00 81.75 107 LEU A N 1
ATOM 880 C CA . LEU A 1 107 ? -0.100 -6.257 2.085 1.00 81.75 107 LEU A CA 1
ATOM 881 C C . LEU A 1 107 ? -0.689 -7.265 3.078 1.00 81.75 107 LEU A C 1
ATOM 883 O O . LEU A 1 107 ? -1.199 -6.888 4.127 1.00 81.75 107 LEU A O 1
ATOM 887 N N . THR A 1 108 ? -0.600 -8.558 2.764 1.00 81.81 108 THR A N 1
ATOM 888 C CA . THR A 1 108 ? -1.108 -9.612 3.650 1.00 81.81 108 THR A CA 1
ATOM 889 C C . THR A 1 108 ? -0.345 -9.651 4.975 1.00 81.81 108 THR A C 1
ATOM 891 O O . THR A 1 108 ? -0.963 -9.837 6.020 1.00 81.81 108 THR A O 1
ATOM 894 N N . GLU A 1 109 ? 0.977 -9.489 4.940 1.00 86.06 109 GLU A N 1
ATOM 895 C CA . GLU A 1 109 ? 1.834 -9.458 6.129 1.00 86.06 109 GLU A CA 1
ATOM 896 C C . GLU A 1 109 ? 1.532 -8.244 7.002 1.00 86.06 109 GLU A C 1
ATOM 898 O O . GLU A 1 109 ? 1.219 -8.414 8.177 1.00 86.06 109 GLU A O 1
ATOM 903 N N . VAL A 1 110 ? 1.518 -7.044 6.417 1.00 83.88 110 VAL A N 1
ATOM 904 C CA . VAL A 1 110 ? 1.256 -5.797 7.144 1.00 83.88 110 VAL A CA 1
ATOM 905 C C . VAL A 1 110 ? -0.106 -5.844 7.831 1.00 83.88 110 VAL A C 1
ATOM 907 O O . VAL A 1 110 ? -0.183 -5.560 9.021 1.00 83.88 110 VAL A O 1
ATOM 910 N N . ILE A 1 111 ? -1.176 -6.260 7.139 1.00 79.25 111 ILE A N 1
ATOM 911 C CA . ILE A 1 111 ? -2.507 -6.350 7.767 1.00 79.25 111 ILE A CA 1
ATOM 912 C C . ILE A 1 111 ? -2.504 -7.393 8.902 1.00 79.25 111 ILE A C 1
ATOM 914 O O . ILE A 1 111 ? -3.079 -7.153 9.962 1.00 79.25 111 ILE A O 1
ATOM 918 N N . ARG A 1 112 ? -1.835 -8.543 8.728 1.00 79.31 112 ARG A N 1
ATOM 919 C CA . ARG A 1 112 ? -1.753 -9.576 9.780 1.00 79.31 112 ARG A CA 1
ATOM 920 C C . ARG A 1 112 ? -0.993 -9.110 11.018 1.00 79.31 112 ARG A C 1
ATOM 922 O O . ARG A 1 112 ? -1.354 -9.497 12.127 1.00 79.31 112 ARG A O 1
ATOM 929 N N . GLU A 1 113 ? 0.046 -8.303 10.840 1.00 81.81 113 GLU A N 1
ATOM 930 C CA . GLU A 1 113 ? 0.845 -7.758 11.941 1.00 81.81 113 GLU A CA 1
ATOM 931 C C . GLU A 1 113 ? 0.064 -6.751 12.801 1.00 81.81 113 GLU A C 1
ATOM 933 O O . GLU A 1 113 ? 0.395 -6.574 13.971 1.00 81.81 113 GLU A O 1
ATOM 938 N N . GLN A 1 114 ? -1.024 -6.168 12.286 1.00 74.69 114 GLN A N 1
ATOM 939 C CA . GLN A 1 114 ? -1.876 -5.233 13.033 1.00 74.69 114 GLN A CA 1
ATOM 940 C C . GLN A 1 114 ? -2.831 -5.902 14.040 1.00 74.69 114 GLN A C 1
ATOM 942 O O . GLN A 1 114 ? -3.680 -5.230 14.623 1.00 74.69 114 GLN A O 1
ATOM 947 N N . THR A 1 115 ? -2.712 -7.213 14.289 1.00 68.31 115 THR A N 1
ATOM 948 C CA . THR A 1 115 ? -3.550 -7.958 15.259 1.00 68.31 115 THR A CA 1
ATOM 949 C C . THR A 1 115 ? -5.062 -7.793 15.036 1.00 68.31 115 THR A C 1
ATOM 951 O O . THR A 1 115 ? -5.839 -7.707 15.984 1.00 68.31 115 THR A O 1
ATOM 954 N N . MET A 1 116 ? -5.476 -7.736 13.772 1.00 72.88 116 MET A N 1
ATOM 955 C CA . MET A 1 116 ? -6.869 -7.540 13.364 1.00 72.88 116 MET A CA 1
ATOM 956 C C . MET A 1 116 ? -7.653 -8.854 13.421 1.00 72.88 116 MET A C 1
ATOM 958 O O . MET A 1 116 ? -7.089 -9.928 13.187 1.00 72.88 116 MET A O 1
ATOM 962 N N . ASP A 1 117 ? -8.954 -8.779 13.707 1.00 79.94 117 ASP A N 1
ATOM 963 C CA . ASP A 1 117 ? -9.842 -9.927 13.514 1.00 79.94 117 ASP A CA 1
ATOM 964 C C . ASP A 1 117 ? -10.088 -10.201 12.016 1.00 79.94 117 ASP A C 1
ATOM 966 O O . ASP A 1 117 ? -9.694 -9.428 11.1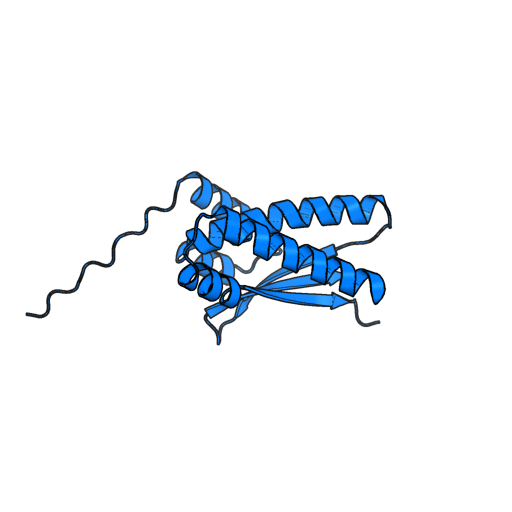40 1.00 79.94 117 ASP A O 1
ATOM 970 N N . GLU A 1 118 ? -10.686 -11.349 11.694 1.00 76.44 118 GLU A N 1
ATOM 971 C CA . GLU A 1 118 ? -10.816 -11.800 10.304 1.00 76.44 118 GLU A CA 1
ATOM 972 C C . GLU A 1 118 ? -11.788 -10.941 9.474 1.00 76.44 118 GLU A C 1
ATOM 974 O O . GLU A 1 118 ? -11.590 -10.783 8.269 1.00 76.44 118 GLU A O 1
ATOM 979 N N . GLU A 1 119 ? -12.791 -10.325 10.103 1.00 80.06 119 GLU A N 1
ATOM 980 C CA . GLU A 1 119 ? -13.724 -9.415 9.432 1.00 80.06 119 GLU A CA 1
ATOM 981 C C . GLU A 1 119 ? -13.046 -8.070 9.136 1.00 80.06 119 GLU A C 1
ATOM 983 O O . GLU A 1 119 ? -13.107 -7.569 8.007 1.00 80.06 119 GLU A O 1
ATOM 988 N N . GLU A 1 120 ? -12.307 -7.533 10.110 1.00 76.44 120 GLU A N 1
ATOM 989 C CA . GLU A 1 120 ? -11.513 -6.315 9.959 1.00 76.44 120 GLU A CA 1
ATOM 990 C C . GLU A 1 120 ? -10.387 -6.513 8.928 1.00 76.44 120 GLU A C 1
ATOM 992 O O . GLU A 1 120 ? -10.137 -5.624 8.111 1.00 76.44 120 GLU A O 1
ATOM 997 N N . PHE A 1 121 ? -9.768 -7.699 8.880 1.00 77.81 121 PHE A N 1
ATOM 998 C CA . PHE A 1 121 ? -8.780 -8.076 7.865 1.00 77.81 121 PHE A CA 1
ATOM 999 C C . PHE A 1 121 ? -9.374 -8.040 6.452 1.00 77.81 121 PHE A C 1
ATOM 1001 O O . PHE A 1 121 ? -8.796 -7.426 5.551 1.00 77.81 121 PHE A O 1
ATOM 1008 N N . VAL A 1 122 ? -10.520 -8.699 6.237 1.00 77.31 122 VAL A N 1
ATOM 1009 C CA . VAL A 1 122 ? -11.163 -8.773 4.915 1.00 77.31 122 VAL A CA 1
ATOM 1010 C C . VAL A 1 122 ? -11.612 -7.389 4.456 1.00 77.31 122 VAL A C 1
ATOM 1012 O O . VAL A 1 122 ? -11.334 -7.015 3.317 1.00 77.31 122 VAL A O 1
ATOM 1015 N N . SER A 1 123 ? -12.243 -6.618 5.343 1.00 79.25 123 SER A N 1
ATOM 1016 C CA . SER A 1 123 ? -12.694 -5.252 5.059 1.00 79.25 123 SER A CA 1
ATOM 1017 C C . SER A 1 123 ? -11.526 -4.326 4.704 1.00 79.25 123 SER A C 1
ATOM 1019 O O . SER A 1 123 ? -11.542 -3.649 3.679 1.00 79.25 123 SER A O 1
ATOM 1021 N N . THR A 1 124 ? -10.448 -4.369 5.488 1.00 78.12 124 THR A N 1
ATOM 1022 C CA . THR A 1 124 ? -9.242 -3.559 5.259 1.00 78.12 124 THR A CA 1
ATOM 1023 C C . THR A 1 124 ? -8.542 -3.920 3.959 1.00 78.12 124 THR A C 1
ATOM 1025 O O . THR A 1 124 ? -8.123 -3.042 3.207 1.00 78.12 124 THR A O 1
ATOM 1028 N N . ARG A 1 125 ? -8.444 -5.218 3.660 1.00 78.25 125 ARG A N 1
ATOM 1029 C CA . ARG A 1 125 ? -7.883 -5.690 2.397 1.00 78.25 125 ARG A CA 1
ATOM 1030 C C . ARG A 1 125 ? -8.738 -5.256 1.206 1.00 78.25 125 ARG A C 1
ATOM 1032 O O . ARG A 1 125 ? -8.173 -4.932 0.169 1.00 78.25 125 ARG A O 1
ATOM 1039 N N . ALA A 1 126 ? -10.063 -5.266 1.342 1.00 78.56 126 ALA A N 1
ATOM 1040 C CA . ALA A 1 126 ? -10.978 -4.808 0.299 1.00 78.56 126 ALA A CA 1
ATOM 1041 C C . ALA A 1 126 ? -10.880 -3.290 0.080 1.00 78.56 126 ALA A C 1
ATOM 1043 O O . ALA A 1 126 ? -10.894 -2.845 -1.057 1.00 78.56 126 ALA A O 1
ATOM 1044 N N . ALA A 1 127 ? -10.668 -2.513 1.146 1.00 80.69 127 ALA A N 1
ATOM 1045 C CA . ALA A 1 127 ? -10.468 -1.067 1.068 1.00 80.69 127 ALA A CA 1
ATOM 1046 C C . ALA A 1 127 ? -9.159 -0.646 0.361 1.00 80.69 127 ALA A C 1
ATOM 1048 O O . ALA A 1 127 ? -8.932 0.549 0.165 1.00 80.69 127 ALA A O 1
ATOM 1049 N N . MET A 1 128 ? -8.283 -1.593 -0.001 1.00 80.81 128 MET A N 1
ATOM 1050 C CA . MET A 1 128 ? -7.010 -1.336 -0.675 1.00 80.81 128 MET A CA 1
ATOM 1051 C C . MET A 1 128 ? -6.943 -2.022 -2.042 1.00 80.81 128 MET A C 1
ATOM 1053 O O . MET A 1 128 ? -6.620 -3.207 -2.162 1.00 80.81 128 MET A O 1
ATOM 1057 N N . GLY A 1 129 ? -7.161 -1.241 -3.095 1.00 78.88 129 GLY A N 1
ATOM 1058 C CA . GLY A 1 129 ? -6.931 -1.649 -4.474 1.00 78.88 129 GLY A CA 1
ATOM 1059 C C . GLY A 1 129 ? -5.460 -1.498 -4.870 1.00 78.88 129 GLY A C 1
ATOM 1060 O O . GLY A 1 129 ? -4.829 -0.475 -4.611 1.00 78.88 129 GLY A O 1
ATOM 1061 N N . ILE A 1 130 ? -4.887 -2.494 -5.551 1.00 76.25 130 ILE A N 1
ATOM 1062 C CA . ILE A 1 130 ? -3.531 -2.401 -6.119 1.00 76.25 130 ILE A CA 1
ATOM 1063 C C . ILE A 1 130 ? -3.592 -2.628 -7.625 1.00 76.25 130 ILE A C 1
ATOM 1065 O O . ILE A 1 130 ? -4.048 -3.670 -8.100 1.00 76.25 130 ILE A O 1
ATOM 1069 N N . VAL A 1 131 ? -3.057 -1.674 -8.384 1.00 76.81 131 VAL A N 1
ATOM 1070 C CA . VAL A 1 131 ? -2.999 -1.721 -9.846 1.00 76.81 131 VAL A CA 1
ATOM 1071 C C . VAL A 1 131 ? -1.552 -1.558 -10.296 1.00 76.81 131 VAL A C 1
ATOM 1073 O O . VAL A 1 131 ? -0.971 -0.490 -10.170 1.00 76.81 131 VAL A O 1
ATOM 1076 N N . VAL A 1 132 ? -0.961 -2.598 -10.884 1.00 73.31 132 VAL A N 1
ATOM 1077 C CA . VAL A 1 132 ? 0.399 -2.520 -11.451 1.00 73.31 132 VAL A CA 1
ATOM 1078 C C . VAL A 1 132 ? 0.314 -2.347 -12.966 1.00 73.31 132 VAL A C 1
ATOM 1080 O O . VAL A 1 132 ? -0.204 -3.228 -13.656 1.00 73.31 132 VAL A O 1
ATOM 1083 N N . ARG A 1 133 ? 0.821 -1.233 -13.495 1.00 69.88 133 ARG A N 1
ATOM 1084 C CA . ARG A 1 133 ? 0.878 -0.927 -14.929 1.00 69.88 133 ARG A CA 1
ATOM 1085 C C . ARG A 1 133 ? 2.325 -0.963 -15.424 1.00 69.88 133 ARG A C 1
ATOM 1087 O O . ARG A 1 133 ? 3.203 -0.318 -14.857 1.00 69.88 133 ARG A O 1
ATOM 1094 N N . GLY A 1 134 ? 2.567 -1.710 -16.500 1.00 62.94 134 GLY A N 1
ATOM 1095 C CA . GLY A 1 134 ? 3.759 -1.496 -17.321 1.00 62.94 134 GLY A CA 1
ATOM 1096 C C . GLY A 1 134 ? 3.575 -0.228 -18.155 1.00 62.94 134 GLY A C 1
ATOM 1097 O O . GLY A 1 134 ? 2.436 0.132 -18.456 1.00 62.94 134 GLY A O 1
ATOM 1098 N N . ALA A 1 135 ? 4.660 0.469 -18.492 1.00 55.41 135 ALA A N 1
ATOM 1099 C CA . ALA A 1 135 ? 4.598 1.528 -19.493 1.00 55.41 135 ALA A CA 1
ATOM 1100 C C . ALA A 1 135 ? 4.070 0.945 -20.817 1.00 55.41 135 ALA A C 1
ATOM 1102 O O . ALA A 1 135 ? 4.711 0.068 -21.395 1.00 55.41 135 ALA A O 1
ATOM 1103 N N . GLU A 1 136 ? 2.905 1.413 -21.277 1.00 49.62 136 GLU A N 1
ATOM 1104 C CA . GLU A 1 136 ? 2.478 1.180 -22.659 1.00 49.62 136 GLU A CA 1
ATOM 1105 C C . GLU A 1 136 ? 3.471 1.906 -23.576 1.00 49.62 136 GLU A C 1
ATOM 1107 O O . GLU A 1 136 ? 3.786 3.077 -23.344 1.00 49.62 136 GLU A O 1
ATOM 1112 N N . GLN A 1 137 ? 4.024 1.174 -24.547 1.00 45.09 137 GLN A N 1
ATOM 1113 C CA . GLN A 1 137 ? 4.966 1.698 -25.543 1.00 45.09 137 GLN A CA 1
ATOM 1114 C C . GLN A 1 137 ? 4.338 2.775 -26.427 1.00 45.09 137 GLN A C 1
ATOM 1116 O O . GLN A 1 137 ? 3.165 2.597 -26.828 1.00 45.09 137 GLN A O 1
#

Sequence (137 aa):
MHRFEEVPEVEIADETSDTIEELAKDSHIAKEAIQYLQKRPKLAAILIDLLKRLQREIQVLNEYSHYHVDYLIEPDSECEEIIIKIYLNKESNGLNLEIRRTISNLLTEVIREQTMDEEEFVSTRAAMGIVVRGAEQ

Radius of gyration: 16.63 Å; chains: 1; bounding box: 56×28×47 Å

Foldseek 3Di:
DDPDDPDDDPPQPPVLVVVLVVVVVDPQEDPVNSVLCVVVSVLSQLVSQLVVVLVVVVVVVCVVPVKDKDWHWDQDPVQLAIEIEIEIAADDVVVLVVSVVVSVVSSLVSLVVSVDDPVRSVVSVSNYHYHYDYDDD